Protein AF-A0A9D6SNK0-F1 (afdb_monomer)

Structure (mmCIF, N/CA/C/O backbone):
data_AF-A0A9D6SNK0-F1
#
_entry.id   AF-A0A9D6SNK0-F1
#
loop_
_atom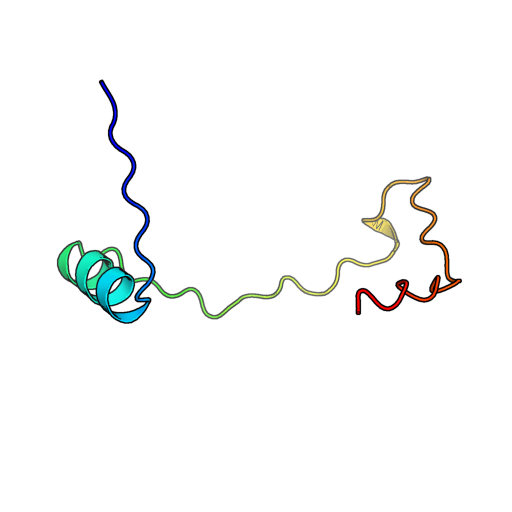_site.group_PDB
_atom_site.id
_atom_site.type_symbol
_atom_site.label_atom_id
_atom_site.label_alt_id
_atom_site.label_comp_id
_atom_site.label_asym_id
_atom_site.label_entity_id
_atom_site.label_seq_id
_atom_site.pdbx_PDB_ins_code
_atom_site.Cartn_x
_atom_site.Cartn_y
_atom_site.Cartn_z
_atom_site.occupancy
_atom_site.B_iso_or_equiv
_atom_site.auth_seq_id
_atom_site.auth_comp_id
_atom_site.auth_asym_id
_atom_site.auth_atom_id
_atom_site.pdbx_PDB_model_num
ATOM 1 N N . MET A 1 1 ? -18.006 -17.649 8.285 1.00 61.03 1 MET A N 1
ATOM 2 C CA . MET A 1 1 ? -17.774 -17.448 6.839 1.00 61.03 1 MET A CA 1
ATOM 3 C C . MET A 1 1 ? -17.051 -16.115 6.671 1.00 61.03 1 MET A C 1
ATOM 5 O O . MET A 1 1 ? -17.580 -15.113 7.131 1.00 61.03 1 MET A O 1
ATOM 9 N N . ARG A 1 2 ? -15.810 -16.095 6.169 1.00 63.50 2 ARG A N 1
ATOM 10 C CA . ARG A 1 2 ? -15.027 -14.857 5.980 1.00 63.50 2 ARG A CA 1
ATOM 11 C C . ARG A 1 2 ? -14.805 -14.658 4.485 1.00 63.50 2 ARG A C 1
ATOM 13 O O . ARG A 1 2 ? -14.318 -15.571 3.831 1.00 63.50 2 ARG A O 1
ATOM 20 N N . VAL A 1 3 ? -15.188 -13.497 3.964 1.00 71.75 3 VAL A N 1
ATOM 21 C CA . VAL A 1 3 ? -15.002 -13.128 2.557 1.00 71.75 3 VAL A CA 1
ATOM 22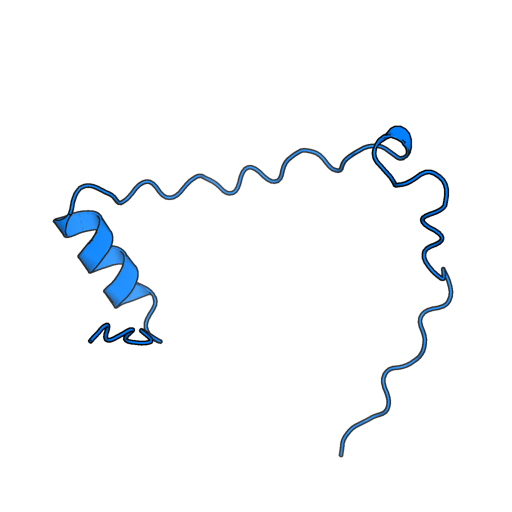 C C . VAL A 1 3 ? -13.835 -12.155 2.488 1.00 71.75 3 VAL A C 1
ATOM 24 O O . VAL A 1 3 ? -13.852 -11.124 3.157 1.00 71.75 3 VAL A O 1
ATOM 27 N N . ILE A 1 4 ? -12.814 -12.501 1.7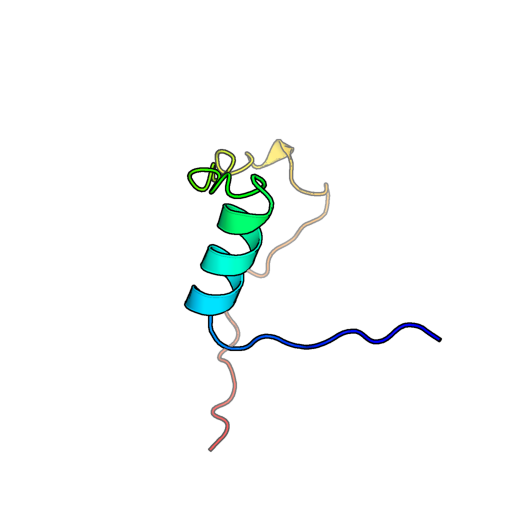09 1.00 74.69 4 ILE A N 1
ATOM 28 C CA . ILE A 1 4 ? -11.686 -11.619 1.407 1.00 74.69 4 ILE A CA 1
ATOM 29 C C . ILE A 1 4 ? -11.861 -11.187 -0.046 1.00 74.69 4 ILE A C 1
ATOM 31 O O . ILE A 1 4 ? -11.891 -12.030 -0.939 1.00 74.69 4 ILE A O 1
ATOM 35 N N . ALA A 1 5 ? -12.016 -9.885 -0.276 1.00 80.81 5 ALA A N 1
ATOM 36 C CA . ALA A 1 5 ? -12.110 -9.313 -1.614 1.00 80.81 5 ALA A CA 1
ATOM 37 C C . ALA A 1 5 ? -10.742 -8.769 -2.048 1.00 80.81 5 ALA A C 1
ATOM 39 O O . ALA A 1 5 ? -10.084 -8.056 -1.289 1.00 80.81 5 ALA A O 1
ATOM 40 N N . LEU A 1 6 ? -10.324 -9.094 -3.274 1.00 83.44 6 LEU A N 1
ATOM 41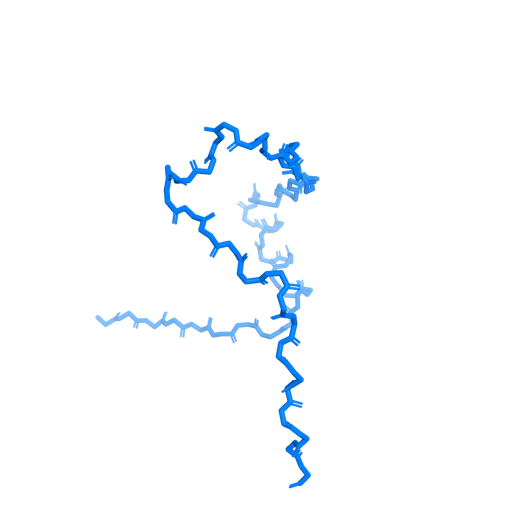 C CA . LEU A 1 6 ? -9.115 -8.545 -3.885 1.00 83.44 6 LEU A CA 1
ATOM 42 C C . LEU A 1 6 ? -9.454 -7.239 -4.612 1.00 83.44 6 LEU A C 1
ATOM 44 O O . LEU A 1 6 ? -10.218 -7.244 -5.576 1.00 83.44 6 LEU A O 1
ATOM 48 N N . ILE A 1 7 ? -8.851 -6.129 -4.187 1.00 87.94 7 ILE A N 1
ATOM 49 C CA . ILE A 1 7 ? -8.993 -4.824 -4.842 1.00 87.94 7 ILE A CA 1
ATOM 50 C C . ILE A 1 7 ? -7.767 -4.602 -5.731 1.00 87.94 7 ILE A C 1
ATOM 52 O O . ILE A 1 7 ? -6.654 -4.493 -5.225 1.00 87.94 7 ILE A O 1
ATOM 56 N N . LYS A 1 8 ? -7.965 -4.555 -7.056 1.00 88.31 8 LYS A N 1
ATOM 57 C CA . LYS A 1 8 ? -6.880 -4.313 -8.028 1.00 88.31 8 LYS A CA 1
ATOM 58 C C . LYS A 1 8 ? -6.534 -2.833 -8.193 1.00 88.31 8 LYS A C 1
ATOM 60 O O . LYS A 1 8 ? -5.394 -2.515 -8.506 1.00 88.31 8 LYS A O 1
ATOM 65 N N . ASP A 1 9 ? -7.512 -1.947 -8.012 1.00 91.25 9 ASP A N 1
ATOM 66 C CA . ASP A 1 9 ? -7.319 -0.514 -8.209 1.00 91.25 9 ASP A CA 1
ATOM 67 C C . ASP A 1 9 ? -6.740 0.153 -6.944 1.00 91.25 9 ASP A C 1
ATOM 69 O O . ASP A 1 9 ? -7.389 0.148 -5.891 1.00 91.25 9 ASP A O 1
ATOM 73 N N . PRO A 1 10 ? -5.540 0.754 -7.013 1.00 84.81 10 PRO A N 1
ATOM 74 C CA . PRO A 1 10 ? -4.918 1.392 -5.855 1.00 84.81 10 PRO A CA 1
ATOM 75 C C . PRO A 1 10 ? -5.647 2.672 -5.412 1.00 84.81 10 PRO A C 1
ATOM 77 O O . PRO A 1 10 ? -5.575 3.046 -4.237 1.00 84.81 10 PRO A O 1
ATOM 80 N N . GLY A 1 11 ? -6.377 3.338 -6.312 1.00 91.44 11 GLY A N 1
ATOM 81 C CA . GLY A 1 11 ? -7.174 4.522 -5.993 1.00 91.44 11 GLY A CA 1
ATOM 82 C C . GLY A 1 11 ? -8.358 4.199 -5.080 1.00 91.44 11 GLY A C 1
ATOM 83 O O . GLY A 1 11 ? -8.650 4.956 -4.150 1.00 91.44 11 GLY A O 1
ATOM 84 N N . VAL A 1 12 ? -8.995 3.044 -5.279 1.00 91.06 12 VAL A N 1
ATOM 85 C CA . VAL A 1 12 ? -10.061 2.534 -4.404 1.00 91.06 12 VAL A CA 1
ATOM 86 C C . VAL A 1 12 ? -9.533 2.274 -2.993 1.00 91.06 12 VAL A C 1
ATOM 88 O O . VAL A 1 12 ? -10.160 2.698 -2.022 1.00 91.06 12 VAL A O 1
ATOM 91 N N . ILE A 1 13 ? -8.360 1.646 -2.865 1.00 88.25 13 ILE A N 1
ATOM 92 C CA . ILE A 1 13 ? -7.732 1.381 -1.559 1.00 88.25 13 ILE A CA 1
ATOM 93 C C . ILE A 1 13 ? -7.502 2.697 -0.810 1.00 88.25 13 ILE A C 1
ATOM 95 O O . ILE A 1 13 ? -7.860 2.817 0.362 1.00 88.25 13 ILE A O 1
ATOM 99 N N . ARG A 1 14 ? -6.962 3.706 -1.503 1.00 89.31 14 ARG A N 1
ATOM 100 C CA . ARG A 1 14 ? -6.736 5.038 -0.936 1.00 89.31 14 ARG A CA 1
ATOM 101 C C . ARG A 1 14 ? -8.025 5.662 -0.409 1.00 89.31 14 ARG A C 1
ATOM 103 O O . ARG A 1 14 ? -8.071 6.037 0.758 1.00 89.31 14 ARG A O 1
ATOM 110 N N . ARG A 1 15 ? -9.077 5.715 -1.232 1.00 93.06 15 ARG A N 1
ATOM 111 C CA . ARG A 1 15 ? -10.368 6.307 -0.841 1.00 93.06 15 ARG A CA 1
ATOM 112 C C . ARG A 1 15 ? -10.989 5.613 0.369 1.00 93.06 15 ARG A C 1
ATOM 114 O O . ARG A 1 15 ? -11.516 6.288 1.247 1.00 93.06 15 ARG A O 1
ATOM 121 N N . ILE A 1 16 ? -10.901 4.282 0.441 1.00 91.56 16 ILE A N 1
ATOM 122 C CA . ILE A 1 16 ? -11.383 3.517 1.600 1.00 91.56 16 ILE A CA 1
ATOM 123 C C . ILE A 1 16 ? -10.603 3.914 2.856 1.00 91.56 16 ILE A C 1
ATOM 125 O O . ILE A 1 16 ? -11.197 4.225 3.885 1.00 91.56 16 ILE A O 1
ATOM 129 N N . LEU A 1 17 ? -9.272 3.924 2.781 1.00 90.69 17 LEU A N 1
ATOM 130 C CA . LEU A 1 17 ? -8.428 4.245 3.930 1.00 90.69 17 LEU A CA 1
ATOM 131 C C . LEU A 1 17 ? -8.597 5.697 4.392 1.00 90.69 17 LEU A C 1
ATOM 133 O O . LEU A 1 17 ? -8.602 5.943 5.598 1.00 90.69 17 LEU A O 1
ATOM 137 N N . GLU A 1 18 ? -8.757 6.645 3.468 1.00 94.12 18 GLU A N 1
ATOM 138 C CA . GLU A 1 18 ? -9.032 8.055 3.776 1.00 94.12 18 GLU A CA 1
ATOM 139 C C . GLU A 1 18 ? -10.386 8.204 4.473 1.00 94.12 18 GLU A C 1
ATOM 141 O O . GLU A 1 18 ? -10.458 8.818 5.536 1.00 94.12 18 GLU A O 1
ATOM 146 N N . HIS A 1 19 ? -11.433 7.566 3.941 1.00 93.69 19 HIS A N 1
ATOM 147 C CA . HIS A 1 19 ? -12.765 7.575 4.548 1.00 93.69 19 HIS A CA 1
ATOM 148 C C . HIS A 1 19 ? -12.769 6.995 5.971 1.00 93.69 19 HIS A C 1
ATOM 150 O O . HIS A 1 19 ? -13.448 7.509 6.854 1.00 93.69 19 HIS A O 1
ATOM 156 N N . LEU A 1 20 ? -11.974 5.952 6.215 1.00 93.56 20 LEU A N 1
ATOM 157 C CA . LEU A 1 20 ? -11.832 5.336 7.536 1.00 93.56 20 LEU A CA 1
ATOM 158 C C . LEU A 1 20 ? -10.903 6.120 8.485 1.00 93.56 20 LEU A C 1
ATOM 160 O O . LEU A 1 20 ? -10.685 5.677 9.614 1.00 93.56 20 LEU A O 1
ATOM 164 N N . GLY A 1 21 ? -10.296 7.226 8.039 1.00 91.19 21 GLY A N 1
ATOM 165 C CA . GLY A 1 21 ? -9.290 7.969 8.808 1.00 91.19 21 GLY A CA 1
ATOM 166 C C . GLY A 1 21 ? -8.004 7.171 9.068 1.00 91.19 21 GLY A C 1
ATOM 167 O O . GLY A 1 21 ? -7.256 7.461 10.000 1.00 91.19 21 GLY A O 1
ATOM 168 N N . ARG A 1 22 ? -7.749 6.125 8.275 1.00 88.88 22 ARG A N 1
ATOM 169 C CA . ARG A 1 22 ? -6.589 5.220 8.382 1.00 88.88 22 ARG A CA 1
ATOM 170 C C . ARG A 1 22 ? -5.526 5.483 7.324 1.00 88.88 22 ARG A C 1
ATOM 172 O O . ARG A 1 22 ? -4.518 4.778 7.281 1.00 88.88 22 ARG A O 1
ATOM 179 N N . TRP A 1 23 ? -5.737 6.480 6.472 1.00 87.38 23 TRP A N 1
ATOM 180 C CA . TRP A 1 23 ? -4.751 6.893 5.489 1.00 87.38 23 TRP A CA 1
ATOM 181 C C . TRP A 1 23 ? -3.545 7.547 6.170 1.00 87.38 23 TRP A C 1
ATOM 183 O O . TRP A 1 23 ? -3.515 8.745 6.431 1.00 87.38 23 TRP A O 1
ATOM 193 N N . ALA A 1 24 ? -2.538 6.727 6.450 1.00 81.00 24 ALA A N 1
ATOM 194 C CA . ALA A 1 24 ? -1.216 7.147 6.884 1.00 81.00 24 ALA A CA 1
ATOM 195 C C . ALA A 1 24 ? -0.195 6.499 5.943 1.00 81.00 24 ALA A C 1
ATOM 197 O O . ALA A 1 24 ? 0.388 5.469 6.300 1.00 81.00 24 ALA A O 1
ATOM 198 N N . PRO A 1 25 ? -0.014 7.032 4.715 1.00 72.25 25 PRO A N 1
ATOM 199 C CA . PRO A 1 25 ? 1.033 6.558 3.831 1.00 72.25 25 PRO A CA 1
ATOM 200 C C . PRO A 1 25 ? 2.343 6.846 4.550 1.00 72.25 25 PRO A C 1
ATOM 202 O O . PRO A 1 25 ? 2.814 7.981 4.604 1.00 72.25 25 PRO A O 1
ATOM 205 N N . ARG A 1 26 ? 2.905 5.816 5.183 1.00 68.19 26 ARG A N 1
ATOM 206 C CA . ARG A 1 26 ? 4.254 5.894 5.712 1.00 68.19 26 ARG A CA 1
ATOM 207 C C . ARG A 1 26 ? 5.096 6.216 4.486 1.00 68.19 26 ARG A C 1
ATOM 209 O O . ARG A 1 26 ? 5.149 5.396 3.569 1.00 68.19 26 ARG A O 1
ATOM 216 N N . ALA A 1 27 ? 5.699 7.410 4.442 1.00 64.50 27 ALA A N 1
ATOM 217 C CA . ALA A 1 27 ? 6.855 7.634 3.584 1.00 64.50 27 ALA A CA 1
ATOM 218 C C . ALA A 1 27 ? 7.697 6.383 3.761 1.00 64.50 27 ALA A C 1
ATOM 220 O O . ALA A 1 27 ? 7.927 6.004 4.913 1.00 64.50 27 ALA A O 1
ATOM 221 N N . MET A 1 28 ? 7.954 5.668 2.666 1.00 58.00 28 MET A N 1
ATOM 222 C CA . MET A 1 28 ? 8.568 4.352 2.696 1.00 58.00 28 MET A CA 1
ATOM 223 C C . MET A 1 28 ? 9.908 4.542 3.397 1.00 58.00 28 MET A C 1
ATOM 225 O O . MET A 1 28 ? 10.900 4.915 2.778 1.00 58.00 28 MET A O 1
ATOM 229 N N . GLN A 1 29 ? 9.907 4.377 4.720 1.00 57.28 29 GLN A N 1
ATOM 230 C CA . GLN A 1 29 ? 11.087 4.300 5.541 1.00 57.28 29 GLN A CA 1
ATOM 231 C C . GLN A 1 29 ? 11.619 2.950 5.120 1.00 57.28 29 GLN A C 1
ATOM 233 O O . GLN A 1 29 ? 11.313 1.918 5.713 1.00 57.28 29 GLN A O 1
ATOM 238 N N . ARG A 1 30 ? 12.330 2.943 3.990 1.00 60.44 30 ARG A N 1
ATOM 239 C CA . ARG A 1 30 ? 13.353 1.948 3.781 1.00 60.44 30 ARG A CA 1
ATOM 240 C C . ARG A 1 30 ? 14.192 2.074 5.031 1.00 60.44 30 ARG A C 1
ATOM 242 O O . ARG A 1 30 ? 14.860 3.088 5.231 1.00 60.44 30 ARG A O 1
ATOM 249 N N . SER A 1 31 ? 14.061 1.086 5.908 1.00 63.91 31 SER A N 1
ATOM 250 C CA . SER A 1 31 ? 15.064 0.849 6.924 1.00 63.91 31 SER A CA 1
ATOM 251 C C . SER A 1 31 ? 16.404 0.943 6.209 1.00 63.91 31 SER A C 1
ATOM 253 O O . SER A 1 31 ? 16.533 0.443 5.083 1.00 63.91 31 SER A O 1
ATOM 255 N N . ALA A 1 32 ? 17.355 1.659 6.809 1.00 71.62 32 ALA A N 1
ATOM 256 C CA . ALA A 1 32 ? 18.705 1.693 6.273 1.00 71.62 32 ALA A CA 1
ATOM 257 C C . ALA A 1 32 ? 19.123 0.245 5.958 1.00 71.62 32 ALA A C 1
ATOM 259 O O . ALA A 1 32 ? 18.750 -0.650 6.730 1.00 71.62 32 ALA A O 1
ATOM 260 N N . PRO A 1 33 ? 19.805 -0.005 4.823 1.00 71.75 33 PRO A N 1
ATOM 261 C CA . PRO A 1 33 ? 20.280 -1.339 4.497 1.00 71.75 33 PRO A CA 1
ATOM 262 C C . PRO A 1 33 ? 20.943 -1.925 5.737 1.00 71.75 33 PRO A C 1
ATOM 264 O O . PRO A 1 33 ? 21.822 -1.295 6.327 1.00 71.75 33 PRO A O 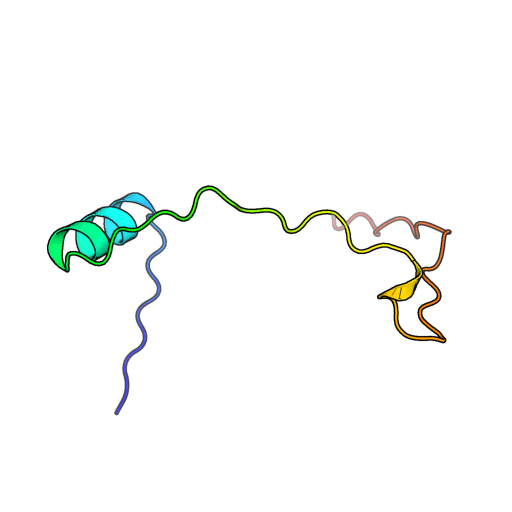1
ATOM 267 N N . LEU A 1 34 ? 20.450 -3.076 6.185 1.00 75.44 34 LEU A N 1
ATOM 268 C CA . LEU A 1 34 ? 21.025 -3.720 7.347 1.00 75.44 34 LEU A CA 1
ATOM 269 C C . LEU A 1 34 ? 22.478 -4.079 7.014 1.00 75.44 34 LEU A C 1
ATOM 271 O O . LEU A 1 34 ? 22.760 -4.605 5.934 1.00 75.44 34 LEU A O 1
ATOM 275 N N . GLY A 1 35 ? 23.395 -3.746 7.924 1.00 76.00 35 GLY A N 1
ATOM 276 C CA . GLY A 1 35 ? 24.805 -4.086 7.768 1.00 76.00 35 GLY A CA 1
ATOM 277 C C . GLY A 1 35 ? 25.016 -5.606 7.709 1.00 76.00 35 GLY A C 1
ATOM 278 O O . GLY A 1 35 ? 24.120 -6.360 8.096 1.00 76.00 35 GLY A O 1
ATOM 279 N N . PRO A 1 36 ? 26.196 -6.071 7.265 1.00 70.62 36 PRO A N 1
ATOM 280 C CA . PRO A 1 36 ? 26.523 -7.497 7.158 1.00 70.62 36 PRO A CA 1
ATOM 281 C C . PRO A 1 36 ? 26.251 -8.290 8.447 1.00 70.62 36 PRO A C 1
ATOM 283 O O . PRO A 1 36 ? 25.801 -9.425 8.385 1.00 70.62 36 PRO A O 1
ATOM 286 N N . GLU A 1 37 ? 26.418 -7.656 9.610 1.00 76.25 37 GLU A N 1
ATOM 287 C CA . GLU A 1 37 ? 26.184 -8.234 10.945 1.00 76.25 37 GLU A CA 1
ATOM 288 C C . GLU A 1 37 ? 24.734 -8.691 11.197 1.00 76.25 37 GLU A C 1
ATOM 290 O O . GLU A 1 37 ? 24.473 -9.516 12.068 1.00 76.25 37 GLU A O 1
ATOM 295 N N . ALA A 1 38 ? 23.768 -8.129 10.466 1.00 80.00 38 ALA A N 1
ATOM 296 C CA . ALA A 1 38 ? 22.351 -8.470 10.596 1.00 80.00 38 ALA A CA 1
ATOM 297 C C . ALA A 1 38 ? 21.944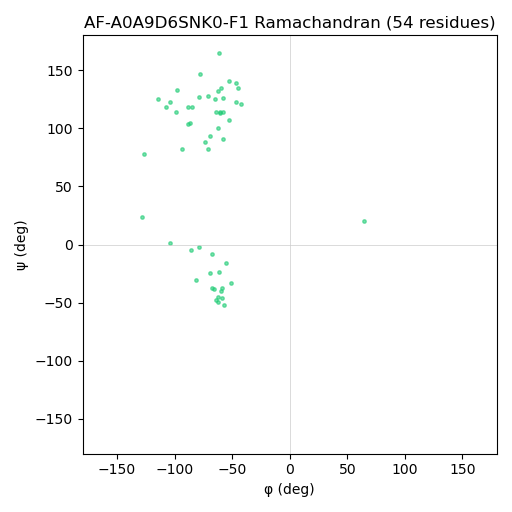 -9.685 9.750 1.00 80.00 38 ALA A C 1
ATOM 299 O O . ALA A 1 38 ? 20.786 -10.112 9.786 1.00 80.00 38 ALA A O 1
ATOM 300 N N . TRP A 1 39 ? 22.868 -10.206 8.945 1.00 76.81 39 TRP A N 1
ATOM 301 C CA . TRP A 1 39 ? 22.630 -11.383 8.133 1.00 76.81 39 TRP A CA 1
ATOM 302 C C . TRP A 1 39 ? 22.728 -12.642 9.000 1.00 76.81 39 TRP A C 1
ATOM 304 O O . TRP A 1 39 ? 23.523 -12.694 9.939 1.00 76.81 39 TRP A O 1
ATOM 314 N N . PRO A 1 40 ? 21.947 -13.692 8.700 1.00 81.00 40 PRO A N 1
ATOM 315 C CA . PRO A 1 40 ? 22.154 -14.993 9.320 1.00 81.00 40 PRO A CA 1
ATOM 316 C C . PRO A 1 40 ? 23.613 -15.441 9.150 1.00 81.00 40 PRO A C 1
ATOM 318 O O . PRO A 1 40 ? 24.178 -15.289 8.070 1.00 81.00 40 PRO A O 1
ATOM 321 N N . VAL A 1 41 ? 24.193 -16.058 10.186 1.00 74.94 41 VAL A N 1
ATOM 322 C CA . VAL A 1 41 ? 25.621 -16.452 10.272 1.00 74.94 41 VAL A CA 1
ATOM 323 C C . VAL A 1 41 ? 26.092 -17.348 9.105 1.00 74.94 41 VAL A C 1
ATOM 325 O O . VAL A 1 41 ? 27.284 -17.463 8.839 1.00 74.94 41 VAL A O 1
ATOM 328 N N . HIS A 1 42 ? 25.159 -17.938 8.353 1.00 75.31 42 HIS A N 1
ATOM 329 C CA . HIS A 1 42 ? 25.424 -18.775 7.177 1.00 75.31 42 HIS A CA 1
ATOM 330 C C . HIS A 1 42 ? 24.638 -18.343 5.933 1.00 75.31 42 HIS A C 1
ATOM 332 O O . HIS A 1 42 ? 24.371 -19.154 5.047 1.00 75.31 42 HIS A O 1
ATOM 338 N N . ALA A 1 43 ? 24.225 -17.078 5.855 1.00 70.06 43 ALA A N 1
ATOM 339 C CA . ALA A 1 43 ? 23.591 -16.552 4.657 1.00 70.06 43 ALA A CA 1
ATOM 340 C C . ALA A 1 43 ? 24.641 -16.350 3.556 1.00 70.06 43 ALA A C 1
ATOM 342 O O . ALA A 1 43 ? 25.226 -15.281 3.402 1.00 70.06 43 ALA A O 1
ATOM 343 N N . SER A 1 44 ? 24.881 -17.397 2.775 1.00 70.75 44 SER A N 1
ATOM 344 C CA . SER A 1 44 ? 25.630 -17.300 1.528 1.00 70.75 44 SER A CA 1
ATOM 345 C C . SER A 1 44 ? 24.662 -16.930 0.411 1.00 70.75 44 SER A C 1
ATOM 347 O O . SER A 1 44 ? 23.902 -17.779 -0.056 1.00 70.75 44 SER A O 1
ATOM 349 N N . LEU A 1 45 ? 24.675 -15.670 -0.035 1.00 69.62 45 LEU A N 1
ATOM 350 C CA . LEU A 1 45 ? 24.110 -15.381 -1.349 1.00 69.62 45 LEU A CA 1
ATOM 351 C C . LEU A 1 45 ? 25.048 -15.950 -2.408 1.00 69.62 45 LEU A C 1
ATOM 353 O O . LEU A 1 45 ? 26.238 -15.622 -2.390 1.00 69.62 45 LEU A O 1
ATOM 357 N N . PRO A 1 46 ? 24.541 -16.750 -3.355 1.00 70.38 46 PRO A N 1
ATOM 358 C CA . PRO A 1 46 ? 25.309 -17.047 -4.544 1.00 70.38 46 PRO A CA 1
ATOM 359 C C . PRO A 1 46 ? 25.574 -15.721 -5.266 1.00 70.38 46 PRO A C 1
ATOM 361 O O . PRO A 1 46 ? 24.659 -15.073 -5.767 1.00 70.38 46 PRO A O 1
ATOM 364 N N . LEU A 1 47 ? 26.844 -15.308 -5.306 1.00 67.06 47 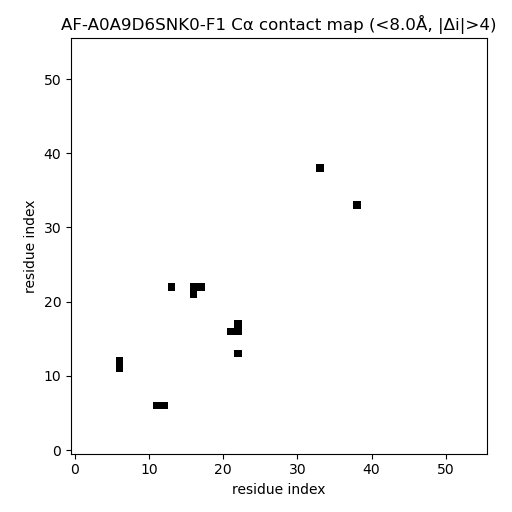LEU A N 1
ATOM 365 C CA . LEU A 1 47 ? 27.305 -14.166 -6.107 1.00 67.06 47 LEU A CA 1
ATOM 366 C C . LEU A 1 47 ? 27.208 -14.452 -7.614 1.00 67.06 47 LEU A C 1
ATOM 368 O O . LEU A 1 47 ? 27.393 -13.560 -8.439 1.00 67.06 47 LEU A O 1
ATOM 372 N N . THR A 1 48 ? 26.905 -15.698 -7.971 1.00 69.44 48 THR A N 1
ATOM 373 C CA . THR A 1 48 ? 26.641 -16.120 -9.336 1.00 69.44 48 THR A CA 1
ATOM 374 C C . THR A 1 48 ? 25.161 -15.933 -9.629 1.00 69.44 48 THR A C 1
ATOM 376 O O . THR A 1 48 ? 24.317 -16.725 -9.209 1.00 69.44 48 THR A O 1
ATOM 379 N N . TYR A 1 49 ? 24.845 -14.876 -10.372 1.00 72.19 49 TYR A N 1
ATOM 380 C CA . TYR A 1 49 ? 23.546 -14.746 -11.015 1.00 72.19 49 TYR A CA 1
ATOM 381 C C . TYR A 1 49 ? 23.371 -15.916 -11.989 1.00 72.19 49 TYR A C 1
ATOM 383 O O . TYR A 1 49 ? 24.113 -16.032 -12.966 1.00 72.19 49 TYR A O 1
ATOM 391 N N . HIS A 1 50 ? 22.413 -16.801 -11.717 1.00 74.06 50 HIS A N 1
ATOM 392 C CA . HIS A 1 50 ? 22.000 -17.790 -12.702 1.00 74.06 50 HIS A CA 1
ATOM 393 C C . HIS A 1 50 ? 21.066 -17.108 -13.705 1.00 74.06 50 HIS A C 1
ATOM 395 O O . HIS A 1 50 ? 20.094 -16.479 -13.277 1.00 74.06 50 HIS A 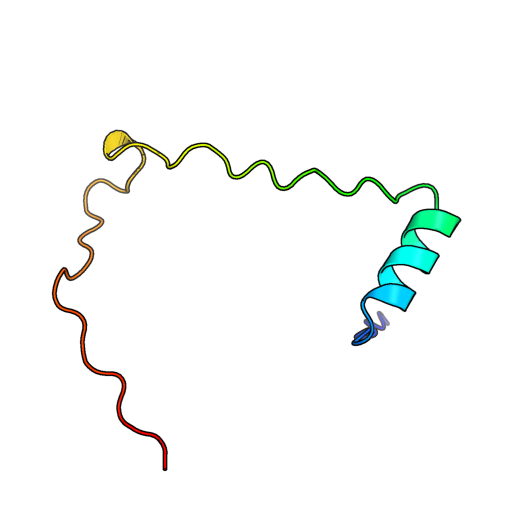O 1
ATOM 401 N N . PRO A 1 51 ? 21.345 -17.201 -15.017 1.00 78.62 51 PRO A N 1
ATOM 402 C CA . PRO A 1 51 ? 20.455 -16.648 -16.023 1.00 78.62 51 PRO A CA 1
ATOM 403 C C . PRO A 1 51 ? 19.077 -17.292 -15.871 1.00 78.62 51 PRO A C 1
ATOM 405 O O . PRO A 1 51 ? 18.951 -18.518 -15.844 1.00 78.62 51 PRO A O 1
ATOM 408 N N . VAL A 1 52 ? 18.050 -16.454 -15.731 1.00 80.31 52 VAL A N 1
ATOM 409 C CA . VAL A 1 52 ? 16.660 -16.908 -15.742 1.00 80.31 52 VAL A CA 1
ATOM 410 C C . VAL A 1 52 ? 16.383 -17.471 -17.140 1.00 80.31 52 VAL A C 1
ATOM 412 O O . VAL A 1 52 ? 16.658 -16.767 -18.113 1.00 80.31 52 VAL A O 1
ATOM 415 N N . PRO A 1 53 ? 15.904 -18.722 -17.274 1.00 77.19 53 PRO A N 1
ATOM 416 C CA . PRO A 1 53 ? 15.570 -19.272 -18.580 1.00 77.19 53 PRO A CA 1
ATOM 417 C C . PRO A 1 53 ? 14.493 -18.413 -19.242 1.00 77.19 53 PRO A C 1
ATOM 419 O O . PRO A 1 53 ? 13.519 -18.023 -18.597 1.00 77.19 53 PRO A O 1
ATOM 422 N N . ASP A 1 54 ? 14.698 -18.115 -20.522 1.00 76.31 54 ASP A N 1
ATOM 423 C CA . ASP A 1 54 ? 13.732 -17.402 -21.350 1.00 76.31 54 ASP A CA 1
ATOM 424 C C . ASP A 1 54 ? 12.472 -18.273 -21.473 1.00 76.31 54 ASP A C 1
ATOM 426 O O . ASP A 1 54 ? 12.525 -19.393 -21.984 1.00 76.31 54 ASP A O 1
ATOM 430 N N . ILE A 1 55 ? 11.356 -17.807 -20.909 1.00 70.62 55 ILE A N 1
ATOM 431 C CA . ILE A 1 55 ? 10.052 -18.4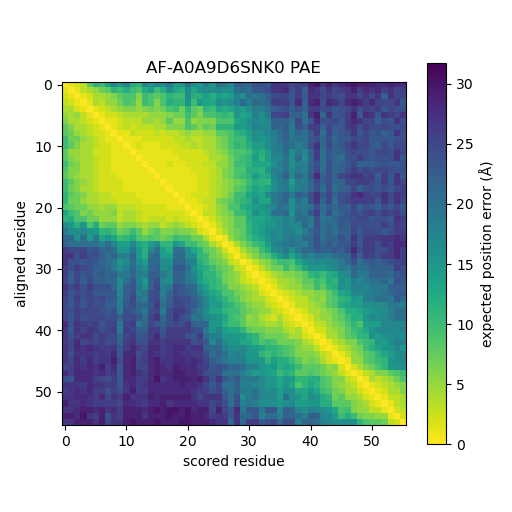63 -21.037 1.00 70.62 55 ILE A CA 1
ATOM 432 C C . ILE A 1 55 ? 9.364 -17.800 -22.233 1.00 70.62 55 ILE A C 1
ATOM 434 O O . ILE A 1 55 ? 8.607 -16.843 -22.061 1.00 70.62 55 ILE A O 1
ATOM 438 N N . ALA A 1 56 ? 9.711 -18.275 -23.429 1.00 65.44 56 ALA A N 1
ATOM 439 C CA . ALA A 1 56 ? 9.016 -17.975 -24.679 1.00 65.44 56 ALA A CA 1
ATOM 440 C C . ALA A 1 56 ? 7.788 -18.878 -24.864 1.00 65.44 56 ALA A C 1
ATOM 442 O O . ALA A 1 56 ? 7.853 -20.064 -24.459 1.00 65.44 56 ALA A O 1
#

pLDDT: mean 77.48, std 10.2, range [57.28, 94.12]

Secondary structure (DSSP, 8-state):
---------HHHHHHHHHHTT----------PPPPGGGS-TT----SS-PPPP---

Mean predicted aligned error: 15.31 Å

Sequence (56 aa):
MRVIALIKDPGVIRRILEHLGRWAPRAMQRSAPLGPEAWPVHASLPLTYHPVPDIA

Solvent-accessible surface area (backbone atoms only — not comparable to full-atom values): 4142 Å² total; per-residue (Å²): 140,86,86,86,82,87,79,87,54,69,68,59,54,48,54,53,29,49,75,69,73,63,63,68,83,67,73,80,72,68,69,74,81,74,56,79,86,74,51,62,97,78,69,74,75,75,89,66,82,72,81,77,78,84,86,126

Foldseek 3Di:
DDDDDDDPDVVVVQVVCVVVVNPDPPPPPPPDPDPPVPDDPPPDDPPDDDDDDDPD

Radius of gyration: 20.06 Å; Cα contacts (8 Å, |Δi|>4): 7; chains: 1; bounding box: 45×27×36 Å